Protein 8B5C (pdb70)

Radius of gyration: 15.14 Å; Cα contacts (8 Å, |Δi|>4): 175; chains: 2; bounding box: 48×25×44 Å

Nearest PDB structures (foldseek):
  8b5c-assembly1_A  TM=1.008E+00  e=1.629E-21  Homo sapiens
  7uzn-assembly1_A  TM=9.947E-01  e=5.541E-21  Homo sapiens
  5nnd-assembly2_B  TM=1.003E+00  e=8.463E-20  Homo sapiens
  5vom-assembly2_B  TM=9.938E-01  e=8.948E-20  Homo sapiens
  8p9h-assembly1_A  TM=9.806E-01  e=6.775E-20  Homo sapiens

Foldseek 3Di:
DAADDPFDDQADPVDDADDDLLLCCCQVPLLVVLCPDPLQVCQQGWDGCVVVVPRCLCVFQVPEAGSVSLNSNSVNRVDPDSVVSVVRLVSNLVSQPRPDDPPDPNNVSSVVSVVSSVVSVVPRDD/DDPDDDPD

GO terms:
  GO:0005694 chromosome (C, IDA)
  GO:0003682 chromatin binding (F, IDA)
  GO:0006338 chromatin remodeling (P, IDA)
  GO:0140119 histone H3K27ac reader activity (F, IDA)
  GO:2000002 negative regulation of DNA damage checkpoint (P, IMP)
  GO:0006974 DNA damage response (P, IMP)
  GO:0005515 protein binding (F, IPI)
  GO:0043922 host-mediated suppression of viral transcription (P, IDA)
  GO:0106140 P-TEFb complex bindi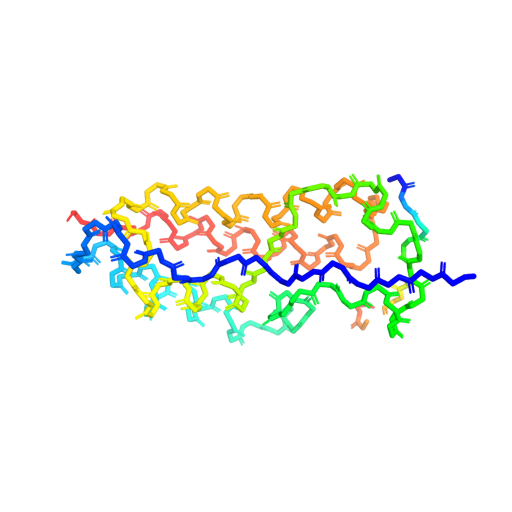ng (F, IDA)
  GO:0099122 RNA polymerase II C-terminal domain binding (F, IDA)
  GO:0000794 condensed nuclear chromosome (C, IDA)
  GO:0008353 RNA polymerase II CTD heptapeptide repeat kinase activity (F, IMP)
  GO:0010971 positive regulation of G2/M transition of mitotic cell cycle (P, IMP)
  GO:0032968 positive regulation of transcription elongation by RNA polymerase II (P, IMP)
  GO:0006357 regulation of transcription by RNA polymerase II (P, IMP)
  GO:0005634 nucleus (C, IDA)
  GO:0000976 transcription cis-regulatory region binding (F, IDA)
  GO:0002039 p53 binding (F, IDA)
  GO:0043123 positive regulation of canonical NF-kappaB signal transduction (P, IDA)
  GO:0045944 positive regulation of transcription by RNA polymerase II (P, IDA)

InterPro domains:
  IPR001487 Bromodomain [PF00439] (70-151)
  IPR001487 Bromodomain [PF00439] (357-444)
  IPR001487 Bromodomain [PR00503] (78-91)
  IPR001487 Bromodomain [PR00503] (94-110)
  IPR001487 Bromodomain [PR00503] (110-128)
  IPR001487 Bromodomain [PR00503] (421-440)
  IPR001487 Bromodomain [PS50014] (75-147)
  IPR001487 Bromodomain [PS50014] (368-440)
  IPR001487 Bromodomain [SM00297] (56-166)
  IPR001487 Bromodomain [SM00297] (350-459)
  IPR018359 Bromodomain, conserved site [PS00633] (80-139)
  IPR027353 NET domain [PF17035] (609-672)
  IPR027353 NET domain [PS51525] (600-682)
  IPR031354 Bromodomain protein 4, C-terminal [PF17105] (1319-1362)
  IPR036427 Bromodomain-like superfamily [G3DSA:1.20.920.10] (46-179)
  IPR036427 Bromodomain-like superfamily [G3DSA:1.20.920.10] (339-464)
  IPR036427 Bromodomain-like superfamily [SSF47370] (42-171)
  IPR036427 Bromodomain-like superfamily [SSF47370] (331-467)
  IPR038336 NET domain superfamily [G3DSA:1.20.1270.220] (602-682)
  IPR043508 Brdt, bromodomain, repeat I [cd05497] (58-164)

Sequence (134 aa):
SHMNPPPPETSNPNKPK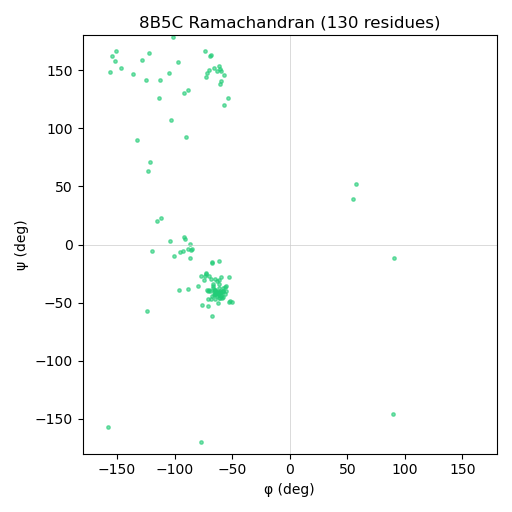RQTNQLQYLLRVVLKTLWKHQFAWPFQQPVDAVKLNLPDYYKIIKTPMDMGTIKKRLENNYYWNAQECIQDFNTMFTTNCYIYNKPGDDIVLMAEALEKLFLQKINELPTSGRGGGGL

Secondary structure (P-SEA, 3-state):
ccccccccccccccccccccaaaaaaaccaaaaaaaccccccccccccccccccccccccccccccaaaaaaaaaacccccaaaaaaaaaaaaaaaaaccccccaaaaaaaaaaaaaaaaaaaccc/cccccccc

Structure (mmCIF, N/CA/C/O backbone):
data_8B5C
#
_entry.id   8B5C
#
_cell.length_a   42.527
_cell.length_b   46.748
_cell.length_c   58.902
_cell.angle_alpha   90.000
_cell.angle_beta   90.000
_cell.angle_gamma   90.000
#
_symmetry.space_group_name_H-M   'P 21 21 21'
#
loop_
_entity.id
_entity.type
_entity.pdbx_description
1 polymer 'Bromodomain-containing protein 4'
2 polymer H4K5/8ApmTri
3 water water
#
loop_
_atom_site.group_PDB
_atom_site.id
_atom_site.type_symbol
_atom_site.label_atom_id
_atom_site.label_alt_id
_atom_site.label_comp_id
_atom_site.label_asym_id
_atom_site.label_entity_id
_atom_site.label_seq_id
_atom_site.pdbx_PDB_ins_code
_atom_site.Cartn_x
_atom_site.Cartn_y
_atom_site.Cartn_z
_atom_site.occupancy
_atom_site.B_iso_or_equiv
_atom_site.auth_seq_id
_atom_site.auth_comp_id
_atom_site.auth_asym_id
_atom_site.auth_atom_id
_atom_site.pdbx_PDB_model_num
ATOM 1 C C . GLY A 1 1 ? -34.00140 14.45879 -12.42374 1.000 30.48426 40 GLY A C 1
ATOM 2 O O . GLY A 1 1 ? -33.08977 14.32247 -11.59953 1.000 32.06320 40 GLY A O 1
ATOM 3 N N . SER A 1 2 ? -33.85100 14.16973 -13.71192 1.000 26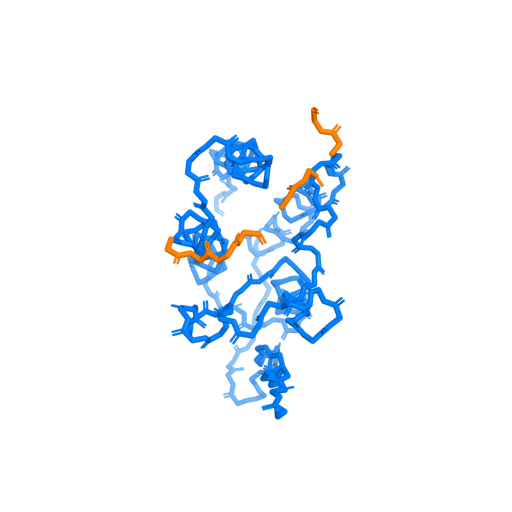.27149 41 SER A N 1
ATOM 4 C CA . SER A 1 2 ? -32.97389 13.10171 -14.16254 1.000 25.83872 41 SER A CA 1
ATOM 5 C C . SER A 1 2 ? -31.62151 13.67555 -14.57790 1.000 23.50781 41 SER A C 1
ATOM 6 O O . SER A 1 2 ? -31.49845 14.85767 -14.90190 1.000 24.46321 41 SER A O 1
ATOM 9 N N . HIS A 1 3 ? -30.60134 12.81953 -14.55154 1.000 20.02068 42 HIS A N 1
ATOM 10 C CA . HIS A 1 3 ? -29.30641 13.12105 -15.15544 1.000 19.42256 42 HIS A CA 1
ATOM 11 C C . HIS A 1 3 ? -28.72521 11.82167 -15.68325 1.000 18.89332 42 HIS A C 1
ATOM 12 O O . HIS A 1 3 ? -29.04025 10.73793 -15.18549 1.000 18.53055 42 HIS A O 1
ATOM 19 N N . MET A 1 4 ? -27.89769 11.93322 -16.71969 1.000 15.67260 43 MET A N 1
ATOM 20 C CA . MET A 1 4 ? -27.39175 10.76870 -17.40889 1.000 17.28873 43 MET A CA 1
ATOM 21 C C . MET A 1 4 ? -25.88125 10.85380 -17.49430 1.000 16.74881 43 MET A C 1
ATOM 22 O O . MET A 1 4 ? -25.29740 11.93477 -17.40861 1.000 19.52782 43 MET A O 1
ATOM 27 N N . ASN A 1 5 ? -25.26535 9.69962 -17.69652 1.000 17.22130 44 ASN A N 1
ATOM 28 C CA . ASN A 1 5 ? -23.84607 9.67940 -18.02013 1.000 17.37628 44 ASN A CA 1
ATOM 29 C C . ASN A 1 5 ? -23.64525 10.17830 -19.44944 1.000 16.18248 44 ASN A C 1
ATOM 30 O O . ASN A 1 5 ? -24.45993 9.87928 -20.32851 1.000 17.39783 44 ASN A O 1
ATOM 35 N N . PRO A 1 6 ? -22.57154 10.90641 -19.72546 1.000 16.42982 45 PRO A N 1
ATOM 36 C CA . PRO A 1 6 ? -22.19670 11.14927 -21.10867 1.000 17.01057 45 PRO A CA 1
ATOM 37 C C . PRO A 1 6 ? -21.73520 9.85214 -21.73960 1.000 17.34302 45 PRO A C 1
ATOM 38 O O . PRO A 1 6 ? -21.39124 8.89887 -21.01573 1.000 16.09493 45 PRO A O 1
ATOM 42 N N . PRO A 1 7 ? -21.67038 9.78421 -23.06912 1.000 17.12431 46 PRO A N 1
ATOM 43 C CA . PRO A 1 7 ? -20.99693 8.66056 -23.69549 1.000 17.19509 46 PRO A CA 1
ATOM 44 C C . PRO A 1 7 ? -19.54898 8.64858 -23.26106 1.000 18.41911 46 PRO A C 1
ATOM 45 O O . PRO A 1 7 ? -18.97975 9.70417 -22.93171 1.000 17.55063 46 PRO A O 1
ATOM 49 N N . PRO A 1 8 ? -18.92062 7.47715 -23.20997 1.000 17.20185 47 PRO A N 1
ATOM 50 C CA . PRO A 1 8 ? -17.51439 7.40014 -22.80955 1.000 17.20137 47 PRO A CA 1
ATOM 51 C C . PRO A 1 8 ? -16.62585 8.00831 -23.87754 1.000 17.51424 47 PRO A C 1
ATOM 52 O O . PRO A 1 8 ? -17.06987 8.22512 -25.01530 1.000 17.68928 47 PRO A O 1
ATOM 56 N N . PRO A 1 9 ? -15.38354 8.34416 -23.55041 1.000 15.94708 48 PRO A N 1
ATOM 57 C CA . PRO A 1 9 ? -14.52385 8.96492 -24.55986 1.000 16.44675 48 PRO A CA 1
ATOM 58 C C . PRO A 1 9 ? -14.34933 8.05128 -25.76165 1.000 15.42388 48 PRO A C 1
ATOM 59 O O . PRO A 1 9 ? -14.40754 6.82527 -25.64443 1.000 17.02254 48 PRO A O 1
ATOM 63 N N . GLU A 1 10 ? -14.16691 8.66803 -26.93142 1.000 14.74930 49 GLU A N 1
ATOM 64 C CA . GLU A 1 10 ? -13.88993 7.89970 -28.13764 1.000 14.42849 49 GLU A CA 1
ATOM 65 C C . GLU A 1 10 ? -12.61171 7.08450 -27.96170 1.000 14.42167 49 GLU A C 1
ATOM 66 O O . GLU A 1 10 ? -11.64526 7.54658 -27.35884 1.000 16.69071 49 GLU A O 1
ATOM 72 N N . THR A 1 11 ? -12.60949 5.84635 -28.46593 1.000 17.04662 50 THR A N 1
ATOM 73 C CA . THR A 1 11 ? -11.42403 5.00553 -28.33171 1.000 17.75410 50 THR A CA 1
ATOM 74 C C . THR A 1 11 ? -10.82840 4.56493 -29.65051 1.000 21.69785 50 THR A C 1
ATOM 75 O O . THR A 1 11 ? -9.75282 3.94939 -29.65584 1.000 22.09848 50 THR A O 1
ATOM 79 N N . SER A 1 12 ? -11.46950 4.86801 -30.75977 1.000 23.91112 51 SER A N 1
ATOM 80 C CA . SER A 1 12 ? -10.89710 4.56363 -32.05726 1.000 26.37155 51 SER A CA 1
ATOM 81 C C . SER A 1 12 ? -11.10764 5.77249 -32.94781 1.000 26.33589 51 SER A C 1
ATOM 82 O O . SER A 1 12 ? -12.07902 6.51239 -32.78317 1.000 26.38310 51 SER A O 1
ATOM 85 N N . ASN A 1 13 ? -10.15118 6.00227 -33.83762 1.000 26.94818 52 ASN A N 1
ATOM 86 C CA . ASN A 1 13 ? -10.20521 7.07336 -34.82726 1.000 26.87570 52 ASN A CA 1
ATOM 87 C C . ASN A 1 13 ? -9.81088 6.37393 -36.11743 1.000 25.21619 52 ASN A C 1
ATOM 88 O O . ASN A 1 13 ? -8.61839 6.27752 -36.44990 1.000 25.40150 52 ASN A O 1
ATOM 90 N N . PRO A 1 14 ? -10.78464 5.83188 -36.84973 1.000 23.76883 53 PRO A N 1
ATOM 91 C CA . PRO A 1 14 ? -10.45043 5.00607 -38.01502 1.000 23.91703 53 PRO A CA 1
ATOM 92 C C . PRO A 1 14 ? -9.81344 5.79432 -39.13877 1.000 22.87792 53 PRO A C 1
ATOM 93 O O . PRO A 1 14 ? -9.23726 5.18869 -40.05036 1.000 25.12427 53 PRO A O 1
ATOM 97 N N . ASN A 1 15 ? -9.89568 7.12151 -39.102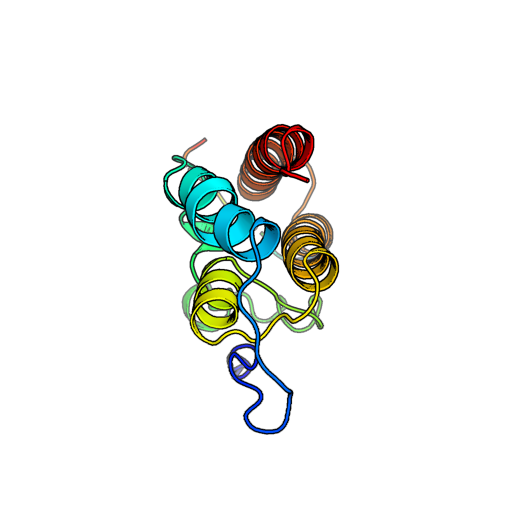81 1.000 18.89634 54 ASN A N 1
ATOM 98 C CA . ASN A 1 15 ? -9.32622 7.94690 -40.14555 1.000 19.56350 54 ASN A CA 1
ATOM 99 C C . ASN A 1 15 ? -7.93158 8.43445 -39.80130 1.000 20.24514 54 ASN A C 1
ATOM 100 O O . ASN A 1 15 ? -7.30137 9.07493 -40.64194 1.000 24.03808 54 ASN A O 1
ATOM 105 N N . LYS A 1 16 ? -7.45933 8.17841 -38.56951 1.000 17.92073 55 LYS A N 1
ATOM 106 C CA . LYS A 1 16 ? -6.12248 8.56162 -38.10710 1.000 17.76621 55 LYS A CA 1
ATOM 107 C C . LYS A 1 16 ? -5.12039 7.45810 -38.42744 1.000 18.65219 55 LYS A C 1
ATOM 108 O O . LYS A 1 16 ? -5.39415 6.28713 -38.15718 1.000 19.03834 55 LYS A O 1
ATOM 114 N N . PRO A 1 17 ? -3.94614 7.77350 -38.98545 1.000 19.09767 56 PRO A N 1
ATOM 115 C CA . PRO A 1 17 ? -2.95280 6.71991 -39.23377 1.000 19.16412 56 PRO A CA 1
ATOM 116 C C . PRO A 1 17 ? -2.52067 6.05597 -37.93135 1.000 17.35277 56 PRO A C 1
ATOM 117 O O . PRO A 1 17 ? -2.56805 6.65857 -36.85563 1.000 16.32941 56 PRO A O 1
ATOM 121 N N . LYS A 1 18 ? -2.09115 4.79803 -38.03753 1.000 16.32942 57 LYS A N 1
ATOM 122 C CA . LYS A 1 18 ? -1.79164 3.96832 -36.87751 1.000 15.89700 57 LYS A CA 1
ATOM 123 C C . LYS A 1 18 ? -0.37360 3.42516 -36.94131 1.000 17.01931 57 LYS A C 1
ATOM 124 O O . LYS A 1 18 ? 0.10794 3.02395 -38.00568 1.000 19.48120 57 LYS A O 1
ATOM 130 N N . ARG A 1 19 ? 0.27662 3.36981 -35.78638 1.000 15.17485 58 ARG A N 1
ATOM 131 C CA . ARG A 1 19 ? 1.61067 2.79191 -35.71984 1.000 16.31147 58 ARG A CA 1
ATOM 132 C C . ARG A 1 19 ? 1.83266 2.22633 -34.33381 1.000 18.90793 58 ARG A C 1
ATOM 133 O O . ARG A 1 19 ? 1.17270 2.61825 -33.36715 1.000 19.34226 58 ARG A O 1
ATOM 141 N N . GLN A 1 20 ? 2.76700 1.28951 -34.25746 1.000 22.44082 59 GLN A N 1
ATOM 142 C CA . GLN A 1 20 ? 3.22545 0.73089 -32.99849 1.000 25.58534 59 GLN A CA 1
ATOM 143 C C . GLN A 1 20 ? 4.67140 1.16141 -32.81799 1.000 26.43084 59 GLN A C 1
ATOM 144 O O . GLN A 1 20 ? 5.48528 0.99679 -33.73413 1.000 28.03203 59 GLN A O 1
ATOM 146 N N . THR A 1 21 ? 4.97526 1.77811 -31.68126 1.000 25.47585 60 THR A N 1
ATOM 147 C CA . THR A 1 21 ? 6.34851 2.17085 -31.38963 1.000 24.24069 60 THR A CA 1
ATOM 148 C C . THR A 1 21 ? 6.79806 1.53439 -30.08363 1.000 24.28994 60 THR A C 1
ATOM 149 O O . THR A 1 21 ? 5.98777 1.02349 -29.30294 1.000 24.10679 60 THR A O 1
ATOM 153 N N . ASN A 1 22 ? 8.11450 1.55213 -29.86181 1.000 21.28526 61 ASN A N 1
ATOM 154 C CA . ASN A 1 22 ? 8.63561 1.02838 -28.60557 1.000 20.84309 61 ASN A CA 1
ATOM 155 C C . ASN A 1 22 ? 8.03491 1.77114 -27.41670 1.000 19.08605 61 ASN A C 1
ATOM 156 O O . ASN A 1 22 ? 7.69561 1.15724 -26.39495 1.000 21.39234 61 ASN A O 1
ATOM 158 N N . GLN A 1 23 ? 7.87834 3.08790 -27.53966 1.000 17.19143 62 GLN A N 1
ATOM 159 C CA . GLN A 1 23 ? 7.36307 3.87687 -26.42533 1.000 17.59363 62 GLN A CA 1
ATOM 160 C C . GLN A 1 23 ? 5.88145 3.62076 -26.19678 1.000 16.98844 62 GLN A C 1
ATOM 161 O O . GLN A 1 23 ? 5.44078 3.55370 -25.04840 1.000 16.99294 62 GLN A O 1
ATOM 167 N N . LEU A 1 24 ? 5.09932 3.47167 -27.26968 1.000 17.22160 63 LEU A N 1
ATOM 168 C CA . LEU A 1 24 ? 3.69237 3.12853 -27.08420 1.000 17.59934 63 LEU A CA 1
ATOM 169 C C . LEU A 1 24 ? 3.55080 1.74725 -2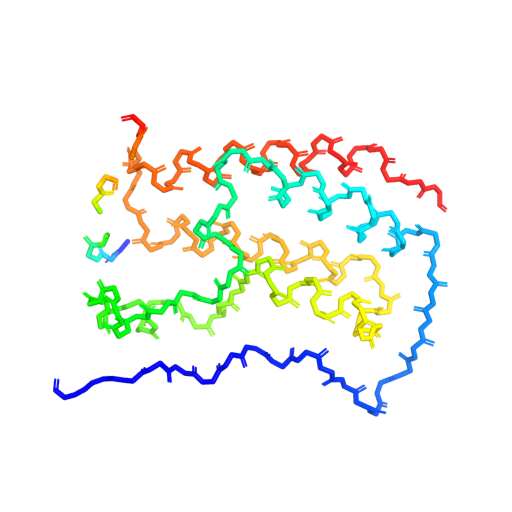6.46299 1.000 17.98983 63 LEU A C 1
ATOM 170 O O . LEU A 1 24 ? 2.66732 1.51446 -25.62435 1.000 20.09138 63 LEU A O 1
ATOM 175 N N . GLN A 1 25 ? 4.39378 0.80376 -26.88625 1.000 17.99257 64 GLN A N 1
ATOM 176 C CA . GLN A 1 25 ? 4.34803 -0.53386 -26.30302 1.000 20.14440 64 GLN A CA 1
ATOM 177 C C . GLN A 1 25 ? 4.68119 -0.48749 -24.81529 1.000 18.99402 64 GLN A C 1
ATOM 178 O O . GLN A 1 25 ? 4.03726 -1.15986 -23.99955 1.000 18.72255 64 GLN A O 1
ATOM 180 N N . TYR A 1 26 ? 5.68056 0.31782 -24.44808 1.000 18.32750 65 TYR A N 1
ATOM 181 C CA . TYR A 1 26 ? 6.02916 0.51284 -23.04613 1.000 17.34496 65 TYR A CA 1
ATOM 182 C C . TYR A 1 26 ? 4.87174 1.13479 -22.26769 1.000 18.39478 65 TYR A C 1
ATOM 183 O O . TYR A 1 26 ? 4.58179 0.73653 -21.13437 1.000 18.78084 65 TYR A O 1
ATOM 192 N N . LEU A 1 27 ? 4.21424 2.12917 -22.85265 1.000 15.93568 66 LEU A N 1
ATOM 193 C CA . LEU A 1 27 ? 3.08142 2.74660 -22.17050 1.000 13.67932 66 LEU A CA 1
ATOM 194 C C . LEU A 1 27 ? 1.97725 1.73196 -21.89781 1.000 16.28854 66 LEU A C 1
ATOM 195 O O . LEU A 1 27 ? 1.35197 1.76158 -20.83164 1.000 18.31594 66 LEU A O 1
ATOM 200 N N . LEU A 1 28 ? 1.71233 0.83437 -22.85105 1.000 15.33895 67 LEU A N 1
ATOM 201 C CA . LEU A 1 28 ? 0.65335 -0.15644 -22.65075 1.000 16.24083 67 LEU A CA 1
ATOM 202 C C . LEU A 1 28 ? 1.08494 -1.27612 -21.71205 1.000 17.30899 67 LEU A C 1
ATOM 203 O O . LEU A 1 28 ? 0.37909 -1.59726 -20.75152 1.000 16.08940 67 LEU A O 1
ATOM 208 N N . ARG A 1 29 ? 2.22944 -1.90113 -22.00112 1.000 17.18293 68 ARG A N 1
ATOM 209 C CA . ARG A 1 29 ? 2.64771 -3.12250 -21.32472 1.000 15.29007 68 ARG A CA 1
ATOM 210 C C . ARG A 1 29 ? 3.40721 -2.86915 -20.03369 1.000 15.68896 68 ARG A C 1
ATOM 211 O O . ARG A 1 29 ? 3.64665 -3.81908 -19.28008 1.000 16.91877 68 ARG A O 1
ATOM 215 N N . VAL A 1 30 ? 3.81972 -1.63616 -19.77117 1.000 15.02196 69 VAL A N 1
ATOM 216 C CA . VAL A 1 30 ? 4.55874 -1.37660 -18.54247 1.000 14.36609 69 VAL A CA 1
ATOM 217 C C . VAL A 1 30 ? 3.85913 -0.29147 -17.73549 1.000 16.03852 69 VAL A C 1
ATOM 218 O O . VAL A 1 30 ? 3.52843 -0.50176 -16.56527 1.000 18.00045 69 VAL A O 1
ATOM 222 N N . VAL A 1 31 ? 3.65483 0.88561 -18.33812 1.000 15.29054 70 VAL A N 1
ATOM 223 C CA . VAL A 1 31 ? 3.09264 2.00260 -17.58796 1.000 16.56969 70 VAL A CA 1
ATOM 224 C C . VAL A 1 31 ? 1.64297 1.70348 -17.21359 1.000 16.30641 70 VAL A C 1
ATOM 225 O O . VAL A 1 31 ? 1.28733 1.62059 -16.03115 1.000 16.86117 70 VAL A O 1
ATOM 229 N N . LEU A 1 32 ? 0.78830 1.51956 -18.21532 1.000 16.04807 71 LEU A N 1
ATOM 230 C CA . LEU A 1 32 ? -0.60658 1.23491 -17.90600 1.000 17.20630 71 LEU A CA 1
ATOM 231 C C . LEU A 1 32 ? -0.73916 -0.05287 -17.09892 1.000 17.92060 71 LEU A C 1
ATOM 232 O O . LEU A 1 32 ? -1.50434 -0.10113 -16.13594 1.000 16.62324 71 LEU A O 1
ATOM 237 N N . LYS A 1 33 ? 0.02578 -1.09794 -17.45153 1.000 18.18779 72 LYS A N 1
ATOM 238 C CA . LYS A 1 33 ? -0.11400 -2.37491 -16.74932 1.000 18.58182 72 LYS A CA 1
ATOM 239 C C . LYS A 1 33 ? 0.27403 -2.25312 -15.27503 1.000 20.06173 72 LYS A C 1
ATOM 240 O O . LYS A 1 33 ? -0.39190 -2.82400 -14.40209 1.000 20.07323 72 LYS A O 1
ATOM 246 N N . THR A 1 34 ? 1.35105 -1.52017 -14.97661 1.000 19.17907 73 THR A N 1
ATOM 247 C CA . THR A 1 34 ? 1.77357 -1.35110 -13.58679 1.000 19.79501 73 THR A CA 1
ATOM 248 C C . THR A 1 34 ? 0.73593 -0.57773 -12.77895 1.000 22.01020 73 THR A C 1
ATOM 249 O O . THR A 1 34 ? 0.42465 -0.94661 -11.64031 1.000 21.37655 73 THR A O 1
ATOM 253 N N . LEU A 1 35 ? 0.17039 0.48775 -13.35334 1.000 19.32403 74 LEU A N 1
ATOM 254 C CA . LEU A 1 35 ? -0.86567 1.22957 -12.63670 1.000 19.72253 74 LEU A CA 1
ATOM 255 C C . LEU A 1 35 ? -2.14172 0.41078 -12.50884 1.000 19.51403 74 LEU A C 1
ATOM 256 O O . LEU A 1 35 ? -2.81211 0.45736 -11.47004 1.000 21.35844 74 LEU A O 1
ATOM 261 N N . TRP A 1 36 ? -2.50495 -0.31835 -13.56989 1.000 17.69726 75 TRP A N 1
ATOM 262 C CA . TRP A 1 36 ? -3.74585 -1.09063 -13.57171 1.000 19.64657 75 TRP A CA 1
ATOM 263 C C . TRP A 1 36 ? -3.77976 -2.08283 -12.42277 1.000 20.19792 75 TRP A C 1
ATOM 264 O O . TRP A 1 36 ? -4.83179 -2.31457 -11.81795 1.000 21.33894 75 TRP A O 1
ATOM 275 N N . LYS A 1 37 ? -2.63744 -2.68073 -12.11646 1.000 21.84291 76 LYS A N 1
ATOM 276 C CA . LYS A 1 37 ? -2.53412 -3.73143 -11.11505 1.000 23.41328 76 LYS A CA 1
ATOM 277 C C . LYS A 1 37 ? -2.35048 -3.20084 -9.69743 1.000 22.37636 76 LYS A C 1
ATOM 278 O O . LYS A 1 37 ? -2.35375 -3.99498 -8.74502 1.000 25.78181 76 LYS A O 1
ATOM 282 N N . HIS A 1 38 ? -2.21287 -1.89074 -9.52881 1.000 21.81840 77 HIS A N 1
ATOM 283 C CA . HIS A 1 38 ? -2.00971 -1.29587 -8.21568 1.000 23.11353 77 HIS A CA 1
ATOM 284 C C . HIS A 1 38 ? -3.27748 -1.39740 -7.37944 1.000 23.90295 77 HIS A C 1
ATOM 285 O O . HIS A 1 38 ? -4.39158 -1.39878 -7.90238 1.000 21.84843 77 HIS A O 1
ATOM 292 N N . GLN A 1 39 ? -3.09805 -1.48415 -6.05990 1.000 23.41976 78 GLN A N 1
ATOM 293 C CA . GLN A 1 39 ? -4.24928 -1.63539 -5.17576 1.000 24.74399 78 GLN A CA 1
ATOM 294 C C . GLN A 1 39 ? -5.22457 -0.46541 -5.29512 1.000 22.82706 78 GLN A C 1
ATOM 295 O O . GLN A 1 39 ? -6.42897 -0.64214 -5.08087 1.000 23.39475 78 GLN A O 1
ATOM 297 N N . PHE A 1 40 ? -4.74493 0.71881 -5.66529 1.000 20.05921 79 PHE A N 1
ATOM 298 C CA . PHE A 1 40 ? -5.59758 1.90302 -5.73892 1.000 19.65072 79 PHE A CA 1
ATOM 299 C C . PHE A 1 40 ? -6.22427 2.12932 -7.12004 1.000 20.17160 79 PHE A C 1
ATOM 300 O O . PHE A 1 40 ? -6.90927 3.14311 -7.31590 1.000 19.87499 79 PHE A O 1
ATOM 308 N N . ALA A 1 41 ? -6.05671 1.20068 -8.06158 1.000 19.86107 80 ALA A N 1
ATOM 309 C CA . ALA A 1 41 ? -6.44865 1.48448 -9.44265 1.000 19.35856 80 ALA A CA 1
ATOM 310 C C . ALA A 1 41 ? -7.94703 1.40385 -9.68555 1.000 19.71131 80 ALA A C 1
ATOM 311 O O . ALA A 1 41 ? -8.43714 2.05955 -10.61105 1.000 20.64494 80 ALA A O 1
ATOM 313 N N . TRP A 1 42 ? -8.69204 0.60966 -8.90517 1.000 20.04128 81 TRP A N 1
ATOM 314 C CA . TRP A 1 42 ? -10.04743 0.25712 -9.33573 1.000 20.49123 81 TRP A CA 1
ATOM 315 C C . TRP A 1 42 ? -10.96715 1.44722 -9.62415 1.000 19.74542 81 TRP A C 1
ATOM 316 O O . TRP A 1 42 ? -11.74661 1.35017 -10.58932 1.000 20.65317 81 TRP A O 1
ATOM 327 N N . PRO A 1 43 ? -10.93233 2.57579 -8.89903 1.000 19.90940 82 PRO A N 1
ATOM 328 C CA . PRO A 1 43 ? -11.82692 3.68979 -9.27762 1.000 20.26127 82 PRO A CA 1
ATOM 329 C C . PRO A 1 43 ? -11.48062 4.32617 -10.61161 1.000 19.39173 82 PRO A C 1
ATOM 330 O O . PRO A 1 43 ? -12.32052 5.04801 -11.17824 1.000 20.45204 82 PRO A O 1
ATOM 334 N N . PHE A 1 44 ? -10.28294 4.07445 -11.13078 1.000 17.00610 83 PHE A N 1
ATOM 335 C CA . PHE A 1 44 ? -9.79305 4.72152 -12.34043 1.000 15.58524 83 PHE A CA 1
ATOM 336 C C . PHE A 1 44 ? -9.82805 3.81392 -13.55888 1.000 15.73957 83 PHE A C 1
ATOM 337 O O . PHE A 1 44 ? -9.38032 4.22909 -14.63793 1.000 16.06123 83 PHE A O 1
ATOM 345 N N . GLN A 1 45 ? -10.34357 2.59258 -13.42245 1.000 15.56469 84 GLN A N 1
ATOM 346 C CA . GLN A 1 45 ? -10.30701 1.60310 -14.49516 1.000 17.66026 84 GLN A CA 1
ATOM 347 C C . GLN A 1 45 ? -11.45106 1.72647 -15.50454 1.000 18.32077 84 GLN A C 1
ATOM 348 O O . GLN A 1 45 ? -11.47288 0.96071 -16.48361 1.000 17.60020 84 GLN A O 1
ATOM 354 N N . GLN A 1 46 ? -12.39917 2.63832 -15.28892 1.000 17.27361 85 GLN A N 1
ATOM 355 C CA . GLN A 1 46 ? -13.54398 2.86068 -16.16308 1.000 17.54814 85 GLN A CA 1
ATOM 356 C C . GLN A 1 46 ? -13.99454 4.30550 -15.97481 1.000 17.00180 85 GLN A C 1
ATOM 357 O O . GLN A 1 46 ? -13.63004 4.94359 -14.97583 1.000 15.58160 85 GLN A O 1
ATOM 363 N N . PRO A 1 47 ? -14.77723 4.84988 -16.90707 1.000 18.00419 86 PRO A N 1
ATOM 364 C CA . PRO A 1 47 ? -15.30533 6.20759 -16.71113 1.000 17.94198 86 PRO A CA 1
ATOM 365 C C . PRO A 1 47 ? -16.10817 6.32537 -15.42137 1.000 16.92340 86 PRO A C 1
ATOM 366 O O . PRO A 1 47 ? -16.77022 5.38192 -14.98372 1.000 17.10046 86 PRO A O 1
ATOM 370 N N . VAL A 1 48 ? -16.02840 7.50006 -14.79894 1.000 16.83480 87 VAL A N 1
ATOM 371 C CA . VAL A 1 48 ? -16.84522 7.77595 -13.61724 1.000 15.99570 87 VAL A CA 1
ATOM 372 C C . VAL A 1 48 ? -18.30931 7.58689 -13.98552 1.000 15.98239 87 VAL A C 1
ATOM 373 O O . VAL A 1 48 ? -18.81931 8.23188 -14.91338 1.000 16.64148 87 VAL A O 1
ATOM 377 N N . ASP A 1 49 ? -18.97826 6.66487 -13.29061 1.000 17.56545 88 ASP A N 1
ATOM 378 C CA . ASP A 1 49 ? -20.40757 6.39580 -13.51076 1.000 18.53972 88 ASP A CA 1
ATOM 379 C C . ASP A 1 49 ? -21.18015 7.31147 -12.57513 1.000 17.94017 88 ASP A C 1
ATOM 380 O O . ASP A 1 49 ? -21.45771 6.97322 -11.42197 1.000 18.46419 88 ASP A O 1
ATOM 385 N N . ALA A 1 50 ? -21.54984 8.48329 -13.08988 1.000 16.70720 89 ALA A N 1
ATOM 386 C CA . ALA A 1 50 ? -22.18345 9.48089 -12.23448 1.000 17.64929 89 ALA A CA 1
ATOM 387 C C . ALA A 1 50 ? -23.58591 9.05773 -11.81910 1.000 18.51086 89 ALA A C 1
ATOM 388 O O . ALA A 1 50 ? -24.05240 9.43411 -10.73887 1.000 18.41663 89 ALA A O 1
ATOM 390 N N . VAL A 1 51 ? -24.25416 8.24955 -12.63322 1.000 15.45214 90 VAL A N 1
ATOM 391 C CA . VAL A 1 51 ? -25.59691 7.79816 -12.27548 1.000 17.24851 90 VAL A CA 1
ATOM 392 C C . VAL A 1 51 ? -25.53066 6.81233 -11.11529 1.000 18.22626 90 VAL A C 1
ATOM 393 O O . VAL A 1 51 ? -26.21198 6.98111 -10.09324 1.000 19.15254 90 VAL A O 1
ATOM 397 N N . LYS A 1 52 ? -24.71042 5.76482 -11.25058 1.000 17.09808 91 LYS A N 1
ATOM 398 C CA . LYS A 1 52 ? -24.68782 4.74047 -10.20733 1.000 19.54383 91 LYS A CA 1
ATOM 399 C C . LYS A 1 52 ? -23.99126 5.21477 -8.93551 1.000 22.01630 91 LYS A C 1
ATOM 400 O O . LYS A 1 52 ? -24.31515 4.71704 -7.84790 1.000 24.10499 91 LYS A O 1
ATOM 406 N N . LEU A 1 53 ? -23.09145 6.19350 -9.03202 1.000 19.13769 92 LEU A N 1
ATOM 407 C CA . LEU A 1 53 ? -22.45918 6.80181 -7.87376 1.000 18.44819 92 LEU A CA 1
ATOM 408 C C . LEU A 1 53 ? -23.24095 7.98495 -7.31416 1.000 20.10024 92 LEU A C 1
ATOM 409 O O . LEU A 1 53 ? -22.83597 8.54080 -6.28762 1.000 21.42491 92 LEU A O 1
ATOM 414 N N . ASN A 1 54 ? -24.34350 8.38628 -7.96322 1.000 19.58998 93 ASN A N 1
ATOM 415 C CA . ASN A 1 54 ? -25.18223 9.50064 -7.50826 1.000 20.60100 93 ASN A CA 1
ATOM 416 C C . ASN A 1 54 ? -24.37764 10.79874 -7.38783 1.000 19.71278 93 ASN A C 1
ATOM 417 O O . ASN A 1 54 ? -24.39731 11.48508 -6.35961 1.000 19.19702 93 ASN A O 1
ATOM 422 N N . LEU A 1 55 ? -23.67136 11.14492 -8.47205 1.000 18.13723 94 LEU A N 1
ATOM 423 C CA . LEU A 1 55 ? -22.87577 12.36976 -8.56778 1.000 17.74936 94 LEU A CA 1
ATOM 424 C C . LEU A 1 55 ? -23.38855 13.19115 -9.74388 1.000 21.07887 94 LEU A C 1
ATOM 425 O O . LEU A 1 55 ? -22.70747 13.31829 -10.77033 1.000 20.40869 94 LEU A O 1
ATOM 430 N N . PRO A 1 56 ? -24.58368 13.77265 -9.62466 1.000 20.01660 95 PRO A N 1
ATOM 431 C CA . PRO A 1 56 ? -25.10307 14.61288 -10.72170 1.000 18.07098 95 PRO A CA 1
ATOM 432 C C . PRO A 1 56 ? -24.23950 15.82831 -11.01473 1.000 20.00789 95 PRO A C 1
ATOM 433 O O . PRO A 1 56 ? -24.41384 16.45950 -12.06467 1.000 18.25747 95 PRO A O 1
ATOM 437 N N . ASP A 1 57 ? -23.31872 16.18689 -10.12726 1.000 19.94008 96 ASP A N 1
ATOM 438 C CA . ASP A 1 57 ? -22.45130 17.31607 -10.40880 1.000 18.93714 96 ASP A CA 1
ATOM 439 C C . ASP A 1 57 ? -21.14094 16.93212 -11.07840 1.000 17.10704 96 ASP A C 1
ATOM 440 O O . ASP A 1 57 ? -20.39198 17.83187 -11.45165 1.000 17.07206 96 ASP A O 1
ATOM 445 N N . TYR A 1 58 ? -20.83384 15.64388 -11.24454 1.000 15.50396 97 TYR A N 1
ATOM 446 C CA . TYR A 1 58 ? -19.49813 15.29625 -11.73778 1.000 15.06344 97 TYR A CA 1
ATOM 447 C C . TYR A 1 58 ? -19.25406 15.85083 -13.14195 1.000 16.00646 97 TYR A C 1
ATOM 448 O O . TYR A 1 58 ? -18.20867 16.46167 -13.41412 1.000 17.41678 97 TYR A O 1
ATOM 457 N N . TYR A 1 59 ? -20.17664 15.60694 -14.06644 1.000 16.09746 98 TYR A N 1
ATOM 458 C CA . TYR A 1 59 ? -19.96340 16.07759 -15.42799 1.000 16.18926 98 TYR A CA 1
ATOM 459 C C . TYR A 1 59 ? -20.44647 17.50242 -15.63674 1.000 17.20563 98 TYR A C 1
ATOM 460 O O . TYR A 1 59 ? -20.31418 18.03419 -16.74921 1.000 18.79891 98 TYR A O 1
ATOM 469 N N . LYS A 1 60 ? -20.98789 18.13809 -14.59038 1.000 16.59421 99 LYS A N 1
ATOM 470 C CA . LYS A 1 60 ? -21.09352 19.59106 -14.59084 1.000 17.89266 99 LYS A CA 1
ATOM 471 C C . LYS A 1 60 ? -19.73479 20.23546 -14.34651 1.000 17.70132 99 LYS A C 1
ATOM 472 O O . LYS A 1 60 ? -19.47554 21.33938 -14.83019 1.000 19.42808 99 LYS A O 1
ATOM 476 N N . ILE A 1 61 ? -18.86832 19.56825 -13.59040 1.000 16.34759 100 ILE A N 1
ATOM 477 C CA . ILE A 1 61 ? -17.56163 20.10147 -13.23588 1.000 17.31968 100 ILE A CA 1
ATOM 478 C C . ILE A 1 61 ? -16.47237 19.59755 -14.17822 1.000 18.07379 100 ILE A C 1
ATOM 479 O O . ILE A 1 61 ? -15.57672 20.35114 -14.56819 1.000 17.94272 100 ILE A O 1
ATOM 484 N N . ILE A 1 62 ? -16.54839 18.33337 -14.56875 1.000 14.15540 101 ILE A N 1
ATOM 485 C CA . ILE A 1 62 ? -15.50647 17.69149 -15.35821 1.000 14.90438 101 ILE A CA 1
ATOM 486 C C . ILE A 1 62 ? -15.99337 17.59838 -16.80065 1.000 16.55462 101 ILE A C 1
ATOM 487 O O . ILE A 1 62 ? -16.88580 16.80784 -17.11617 1.000 16.15245 101 ILE A O 1
ATOM 492 N N . LYS A 1 63 ? -15.42386 18.42174 -17.68501 1.000 15.47267 102 LYS A N 1
ATOM 493 C CA . LYS A 1 63 ? -15.80400 18.42891 -19.09303 1.000 16.10460 102 LYS A CA 1
ATOM 494 C C . LYS A 1 63 ? -14.82344 17.66334 -19.96594 1.000 15.18017 102 LYS A C 1
ATOM 495 O O . LYS A 1 63 ? -15.11058 17.41990 -21.14017 1.000 16.14984 102 LYS A O 1
ATOM 501 N N . THR A 1 64 ? -13.67049 17.27129 -19.43050 1.000 16.12759 103 THR A N 1
ATOM 502 C CA . THR A 1 64 ? -12.70934 16.47000 -20.18119 1.000 17.29517 103 THR A CA 1
ATOM 503 C C . THR A 1 64 ? -12.41768 15.18338 -19.41236 1.000 15.23493 103 THR A C 1
ATOM 504 O O . THR A 1 64 ? -11.27922 14.95553 -18.99850 1.000 13.55204 103 THR A O 1
ATOM 508 N N . PRO A 1 65 ? -13.42098 14.31678 -19.21262 1.000 13.61730 104 PRO A N 1
ATOM 509 C CA . PRO A 1 65 ? -13.19259 13.08809 -18.43913 1.000 14.08877 104 PRO A CA 1
ATOM 510 C C . PRO A 1 65 ? -12.17513 12.17427 -19.10651 1.000 14.82652 104 PRO A C 1
ATOM 511 O O . PRO A 1 65 ? -12.03933 12.13641 -20.32921 1.000 16.13493 104 PRO A O 1
ATOM 515 N N . MET A 1 66 ? -11.45311 11.43131 -18.27324 1.000 12.97530 105 MET A N 1
ATOM 516 C CA . MET A 1 66 ? -10.49745 10.45858 -18.77841 1.000 14.05251 105 MET A CA 1
ATOM 517 C C . MET A 1 66 ? -10.28541 9.40866 -17.70500 1.000 15.17292 105 MET A C 1
ATOM 518 O O . MET A 1 66 ? -10.37146 9.69718 -16.50684 1.000 16.39586 105 MET A O 1
ATOM 523 N N . ASP A 1 67 ? -10.01118 8.18995 -18.14606 1.000 12.99068 106 ASP A N 1
ATOM 524 C CA . ASP A 1 67 ? -9.85514 7.08677 -17.21605 1.000 14.02137 106 ASP A CA 1
ATOM 525 C C . ASP A 1 67 ? -8.89370 6.07300 -17.81934 1.000 15.02507 106 ASP A C 1
ATOM 526 O O . ASP A 1 67 ? -8.59525 6.09716 -19.01995 1.000 15.73236 106 ASP A O 1
ATOM 531 N N . MET A 1 68 ? -8.42879 5.15010 -16.97918 1.000 12.94942 107 MET A N 1
ATOM 532 C CA . MET A 1 68 ? -7.44039 4.18182 -17.45926 1.000 14.70142 107 MET A CA 1
ATOM 533 C C . MET A 1 68 ? -8.05993 3.13534 -18.37808 1.000 14.82823 107 MET A C 1
ATOM 534 O O . MET A 1 68 ? -7.36704 2.60461 -19.24788 1.000 16.21241 107 MET A O 1
ATOM 539 N N . GLY A 1 69 ? -9.35245 2.83049 -18.22593 1.000 14.50251 108 GLY A N 1
ATOM 540 C CA . GLY A 1 69 ? -9.98328 1.90907 -19.16319 1.000 15.14036 108 GLY A CA 1
ATOM 541 C C . GLY A 1 69 ? -10.00693 2.47438 -20.56837 1.000 15.46336 108 GLY A C 1
ATOM 542 O O . GLY A 1 69 ? -9.73571 1.76686 -21.54324 1.000 16.42780 108 GLY A O 1
ATOM 543 N N . THR A 1 70 ? -10.29058 3.77276 -20.67959 1.000 13.13642 109 THR A N 1
ATOM 544 C CA . THR A 1 70 ? -10.23430 4.46653 -21.96059 1.000 11.79971 109 THR A CA 1
ATOM 545 C C . THR A 1 70 ? -8.81578 4.47485 -22.52771 1.000 14.22060 109 THR A C 1
ATOM 546 O O . THR A 1 70 ? -8.62087 4.23989 -23.72346 1.000 14.63891 109 THR A O 1
ATOM 550 N N . ILE A 1 71 ? -7.81652 4.76446 -21.68783 1.000 13.92516 110 ILE A N 1
ATOM 551 C CA . ILE A 1 71 ? -6.43437 4.80783 -22.14903 1.000 12.85011 110 ILE A CA 1
ATOM 552 C C . ILE A 1 71 ? -6.01398 3.44119 -22.66845 1.000 13.96519 110 ILE A C 1
ATOM 553 O O . ILE A 1 71 ? -5.37891 3.33123 -23.72575 1.000 15.30833 110 ILE A O 1
ATOM 558 N N . LYS A 1 72 ? -6.37553 2.37977 -21.93750 1.000 13.62811 111 LYS A N 1
ATOM 559 C CA . LYS A 1 72 ? -6.06963 1.01810 -22.37583 1.000 15.57291 111 LYS A CA 1
ATOM 560 C C . LYS A 1 72 ? -6.68973 0.71978 -23.74087 1.000 15.49749 111 LYS A C 1
ATOM 561 O O . LYS A 1 72 ? -6.02767 0.17894 -24.63147 1.000 15.26677 111 LYS A O 1
ATOM 567 N N . LYS A 1 73 ? -7.96221 1.07463 -23.91911 1.000 15.67005 112 LYS A N 1
ATOM 568 C CA . LYS A 1 73 ? -8.63151 0.82267 -25.19496 1.000 15.76676 112 LYS A CA 1
ATOM 569 C C . LYS A 1 73 ? -7.98374 1.63404 -26.30406 1.000 14.63773 112 LYS A C 1
ATOM 570 O O . LYS A 1 73 ? -7.77861 1.13362 -27.41270 1.000 16.13404 112 LYS A O 1
ATOM 576 N N . ARG A 1 74 ? -7.62395 2.88512 -26.00765 1.000 14.68937 113 ARG A N 1
ATOM 577 C CA . ARG A 1 74 ? -6.95290 3.72590 -26.99120 1.000 13.81419 113 ARG A CA 1
ATOM 578 C C . ARG A 1 74 ? -5.61438 3.12666 -27.41589 1.000 16.07392 113 ARG A C 1
ATOM 579 O O . ARG A 1 74 ? -5.29837 3.06959 -28.61033 1.000 16.48435 113 ARG A O 1
ATOM 587 N N . LEU A 1 75 ? -4.80691 2.67781 -26.44672 1.000 14.17343 114 LEU A N 1
ATOM 588 C CA . LEU A 1 75 ? -3.55398 2.01709 -26.79843 1.000 14.62317 114 LEU A CA 1
ATOM 589 C C . LEU A 1 75 ? -3.81156 0.77705 -27.64816 1.000 16.68902 114 LEU A C 1
ATOM 590 O O . LEU A 1 75 ? -3.13117 0.55789 -28.65934 1.000 19.48937 114 LEU A O 1
ATOM 595 N N . GLU A 1 76 ? -4.81541 -0.02989 -27.27358 1.000 15.24210 115 GLU A N 1
ATOM 596 C CA . GLU A 1 76 ? -5.09463 -1.25277 -28.02097 1.000 18.45870 115 GLU A CA 1
ATOM 597 C C . GLU A 1 76 ? -5.55804 -0.95189 -29.43578 1.000 20.15986 115 GLU A C 1
ATOM 598 O O . GLU A 1 76 ? -5.29237 -1.73903 -30.35480 1.000 22.31501 115 GLU A O 1
ATOM 604 N N . ASN A 1 77 ? -6.20948 0.18469 -29.64045 1.000 17.66718 116 ASN A N 1
ATOM 605 C CA . ASN A 1 77 ? -6.69843 0.57651 -30.95380 1.000 19.89659 116 ASN A CA 1
ATOM 606 C C . ASN A 1 77 ? -5.68943 1.39633 -31.73988 1.000 21.81974 116 ASN A C 1
ATOM 607 O O . ASN A 1 77 ? -6.02579 1.87721 -32.82681 1.000 20.87121 116 ASN A O 1
ATOM 612 N N . ASN A 1 78 ? -4.47756 1.57580 -31.21281 1.000 20.90881 117 ASN A N 1
ATOM 613 C CA . ASN A 1 78 ? -3.47048 2.44431 -31.83489 1.000 22.05125 117 ASN A CA 1
ATOM 614 C C . ASN A 1 78 ? -4.02745 3.84896 -32.05388 1.000 20.05278 117 ASN A C 1
ATOM 615 O O . ASN A 1 78 ? -3.76480 4.50946 -33.06614 1.000 20.22609 117 ASN A O 1
ATOM 620 N N . TYR A 1 79 ? -4.80162 4.31028 -31.07035 1.000 15.58928 118 TYR A N 1
ATOM 621 C CA . TYR A 1 79 ? -5.39150 5.64180 -31.12259 1.000 15.78341 118 TYR A CA 1
ATOM 622 C C . TYR A 1 79 ? -4.32524 6.71890 -31.05041 1.000 14.92156 118 TYR A C 1
ATOM 623 O O . TYR A 1 79 ? -4.46894 7.77750 -31.66664 1.000 18.33513 118 TYR A O 1
ATOM 632 N N . TYR A 1 80 ? -3.26889 6.47227 -30.28641 1.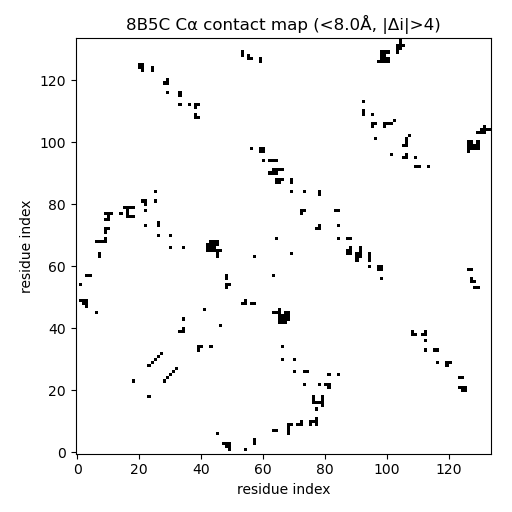000 14.74325 119 TYR A N 1
ATOM 633 C CA . TYR A 1 80 ? -2.17172 7.41134 -30.13193 1.000 14.53441 119 TYR A CA 1
ATOM 634 C C . TYR A 1 80 ? -1.07771 7.14605 -31.15866 1.000 17.22871 119 TYR A C 1
ATOM 635 O O . TYR A 1 80 ? -0.60316 6.01597 -31.28396 1.000 17.42102 119 TYR A O 1
ATOM 644 N N . TRP A 1 81 ? -0.65726 8.20278 -31.85195 1.000 16.06938 120 TRP A N 1
ATOM 645 C CA . TRP A 1 81 ? 0.52155 8.19013 -32.72050 1.000 14.80783 120 TRP A CA 1
ATOM 646 C C . TRP A 1 81 ? 1.78250 8.54543 -31.94050 1.000 15.74000 120 TRP A C 1
ATOM 647 O O . TRP A 1 81 ? 2.84884 7.96067 -32.17198 1.000 15.56703 120 TRP A O 1
ATOM 658 N N . ASN A 1 82 ? 1.67102 9.49432 -31.01117 1.000 16.47803 121 ASN A N 1
ATOM 659 C CA . ASN A 1 82 ? 2.79597 9.96309 -30.21250 1.000 14.93497 121 ASN A CA 1
ATOM 660 C C . ASN A 1 82 ? 2.60621 9.57134 -28.75882 1.000 14.84326 121 ASN A C 1
ATOM 661 O O . ASN A 1 82 ? 1.50583 9.69729 -28.21646 1.000 15.59260 121 ASN A O 1
ATOM 666 N N . ALA A 1 83 ? 3.71007 9.18183 -28.11257 1.000 14.26888 122 ALA A N 1
ATOM 667 C CA . ALA A 1 83 ? 3.67533 8.84230 -26.69335 1.000 15.35087 122 ALA A CA 1
ATOM 668 C C . ALA A 1 83 ? 3.10291 9.98122 -25.86428 1.000 15.09541 122 ALA A C 1
ATOM 669 O O . ALA A 1 83 ? 2.37562 9.74143 -24.89537 1.000 14.97569 122 ALA A O 1
ATOM 671 N N . GLN A 1 84 ? 3.39652 11.22876 -26.24745 1.000 13.91347 123 GLN A N 1
ATOM 672 C CA . GLN A 1 84 ? 2.93689 12.38085 -25.47177 1.000 17.59041 123 GLN A CA 1
ATOM 673 C C . GLN A 1 84 ? 1.40829 12.49798 -25.43168 1.000 17.55986 123 GLN A C 1
ATOM 674 O O . GLN A 1 84 ? 0.86096 13.00766 -24.44861 1.000 16.79148 123 GLN A O 1
ATOM 676 N N . GLU A 1 85 ? 0.70540 12.06846 -26.49370 1.000 15.46524 124 GLU A N 1
ATOM 677 C CA . GLU A 1 85 ? -0.75706 12.06498 -26.45777 1.000 14.88907 124 GLU A CA 1
ATOM 678 C C . GLU A 1 85 ? -1.28007 11.16272 -25.34559 1.000 15.61071 124 GLU A C 1
ATOM 679 O O . GLU A 1 85 ? -2.27105 11.48892 -24.67031 1.000 16.94533 124 GLU A O 1
ATOM 685 N N . CYS A 1 86 ? -0.65216 10.00335 -25.17214 1.000 13.24819 125 CYS A N 1
ATOM 686 C CA . CYS A 1 86 ? -1.05998 9.07325 -24.12814 1.000 12.76798 125 CYS A CA 1
ATOM 687 C C . CYS A 1 86 ? -0.74906 9.63367 -22.74677 1.000 13.39522 125 CYS A C 1
ATOM 688 O O . CYS A 1 86 ? -1.59274 9.60406 -21.83768 1.000 14.10072 125 CYS A O 1
ATOM 691 N N . ILE A 1 87 ? 0.46435 10.14518 -22.57539 1.000 14.23013 126 ILE A N 1
ATOM 692 C CA . ILE A 1 87 ? 0.84971 10.78637 -21.32449 1.000 14.84222 126 ILE A CA 1
ATOM 693 C C . ILE A 1 87 ? -0.11751 11.91336 -20.96847 1.000 14.74878 126 ILE A C 1
ATOM 694 O O . ILE A 1 87 ? -0.52496 12.05643 -19.80830 1.000 15.99737 126 ILE A O 1
ATOM 699 N N . GLN A 1 88 ? -0.55360 12.69069 -21.96362 1.000 14.87982 127 GLN A N 1
ATOM 700 C CA . GLN A 1 88 ? -1.51186 13.75972 -21.67638 1.000 14.75793 127 GLN A CA 1
ATOM 701 C C . GLN A 1 88 ? -2.82706 13.21186 -21.11329 1.000 15.11850 127 GLN A C 1
ATOM 702 O O . GLN A 1 88 ? -3.43728 13.82799 -20.22402 1.000 15.80270 127 GLN A O 1
ATOM 705 N N . ASP A 1 89 ? -3.28079 12.06024 -21.60937 1.000 12.90176 128 ASP A N 1
ATOM 706 C CA . ASP A 1 89 ? -4.52227 11.48113 -21.08342 1.000 11.89085 128 ASP A CA 1
ATOM 707 C C . ASP A 1 89 ? -4.37054 11.05051 -19.62519 1.000 13.13395 128 ASP A C 1
ATOM 708 O O . ASP A 1 89 ? -5.28523 11.25558 -18.82174 1.000 12.14639 128 ASP A O 1
ATOM 713 N N . PHE A 1 90 ? -3.23463 10.45046 -19.25767 1.000 13.24019 129 PHE A N 1
ATOM 714 C CA . PHE A 1 90 ? -2.98217 10.16374 -17.84644 1.000 13.81723 129 PHE A CA 1
ATOM 715 C C . PHE A 1 90 ? -3.02229 11.44091 -17.02214 1.000 15.23687 129 PHE A C 1
ATOM 716 O O . PHE A 1 90 ? -3.60113 11.47508 -15.92999 1.000 16.10106 129 PHE A O 1
ATOM 724 N N . ASN A 1 91 ? -2.36622 12.49800 -17.51484 1.000 14.93085 130 ASN A N 1
ATOM 725 C CA . ASN A 1 91 ? -2.31647 13.73816 -16.75898 1.000 15.46051 130 ASN A CA 1
ATOM 726 C C . ASN A 1 91 ? -3.71350 14.30977 -16.56757 1.000 14.43056 130 ASN A C 1
ATOM 727 O O . ASN A 1 91 ? -4.05547 14.77587 -15.47175 1.000 16.25322 130 ASN A O 1
ATOM 732 N N . THR A 1 92 ? -4.54488 14.25298 -17.61852 1.000 13.33216 131 THR A N 1
ATOM 733 C CA . THR A 1 92 ? -5.92759 14.72030 -17.52996 1.000 13.93213 131 THR A CA 1
ATOM 734 C C . THR A 1 92 ? -6.71565 13.93487 -16.48659 1.000 16.06143 131 THR A C 1
ATOM 735 O O . THR A 1 92 ? -7.44354 14.51305 -15.66442 1.000 14.59097 131 THR A O 1
ATOM 739 N N . MET A 1 93 ? -6.58669 12.60893 -16.51547 1.000 13.73697 132 MET A N 1
ATOM 740 C CA . MET A 1 93 ? -7.21212 11.76659 -15.50342 1.000 14.37050 132 MET A CA 1
ATOM 741 C C . MET A 1 93 ? -6.86917 12.22885 -14.09145 1.000 13.60181 132 MET A C 1
ATOM 742 O O . MET A 1 93 ? -7.75631 12.37297 -13.24602 1.000 14.66422 132 MET A O 1
ATOM 747 N N . PHE A 1 94 ? -5.57416 12.46266 -13.81410 1.000 13.16050 133 PHE A N 1
ATOM 748 C CA . PHE A 1 94 ? -5.20492 12.85358 -12.46032 1.000 12.43992 133 PHE A CA 1
ATOM 749 C C . PHE A 1 94 ? -5.75070 14.23136 -12.12498 1.000 13.22178 133 PHE A C 1
ATOM 750 O O . PHE A 1 94 ? -6.32526 14.42116 -11.04616 1.000 14.23611 133 PHE A O 1
ATOM 758 N N . THR A 1 95 ? -5.62801 15.19285 -13.04876 1.000 14.34598 134 THR A N 1
ATOM 759 C CA A THR A 1 95 ? -6.06565 16.54962 -12.72708 0.500 15.64999 134 THR A CA 1
ATOM 760 C CA B THR A 1 95 ? -6.06894 16.55728 -12.76506 0.500 15.68134 134 THR A CA 1
ATOM 761 C C . THR A 1 95 ? -7.57611 16.61032 -12.52405 1.000 15.04224 134 THR A C 1
ATOM 762 O O . THR A 1 95 ? -8.05446 17.36109 -11.66223 1.000 15.39941 134 THR A O 1
ATOM 769 N N . ASN A 1 96 ? -8.34434 15.81884 -13.28020 1.000 14.53554 135 ASN A N 1
ATOM 770 C CA . ASN A 1 96 ? -9.79095 15.78513 -13.05835 1.000 15.25348 135 ASN A CA 1
ATOM 771 C C . ASN A 1 96 ? -10.11073 15.41998 -11.61675 1.000 15.38379 135 ASN A C 1
ATOM 772 O O . ASN A 1 96 ? -11.01363 16.00092 -10.99902 1.000 14.49608 135 ASN A O 1
ATOM 777 N N . CYS A 1 97 ? -9.38966 14.43486 -11.07906 1.000 15.22078 136 CYS A N 1
ATOM 778 C CA . CYS A 1 97 ? -9.63294 13.97109 -9.72203 1.000 13.50725 136 CYS A CA 1
ATOM 779 C C . CYS A 1 97 ? -9.37546 15.08112 -8.71099 1.000 15.10276 136 CYS A C 1
ATOM 780 O O . CYS A 1 97 ? -10.15684 15.27045 -7.77120 1.000 13.36675 136 CYS A O 1
ATOM 783 N N . TYR A 1 98 ? -8.31055 15.85915 -8.92310 1.000 16.37190 137 TYR A N 1
ATOM 784 C CA . TYR A 1 98 ? -7.99793 16.96366 -8.02543 1.000 15.67712 137 TYR A CA 1
ATOM 785 C C . TYR A 1 98 ? -8.96500 18.13194 -8.20441 1.000 16.90332 137 TYR A C 1
ATOM 786 O O . TYR A 1 98 ? -9.16333 18.91712 -7.27184 1.000 17.02870 137 TYR A O 1
ATOM 795 N N . ILE A 1 99 ? -9.57393 18.27849 -9.38472 1.000 15.18473 138 ILE A N 1
ATOM 796 C CA . ILE A 1 99 ? -10.57712 19.32905 -9.56261 1.000 13.95518 138 ILE A CA 1
ATOM 797 C C . ILE A 1 99 ? -11.85024 18.98435 -8.79568 1.000 15.80587 138 ILE A C 1
ATOM 798 O O . ILE A 1 99 ? -12.41180 19.82035 -8.07818 1.000 18.24087 138 ILE A O 1
ATOM 803 N N . TYR A 1 100 ? -12.32080 17.75080 -8.93568 1.000 12.97561 139 TYR A N 1
ATOM 804 C CA . TYR A 1 100 ? -13.65294 17.41522 -8.42081 1.000 13.48918 139 TYR A CA 1
ATOM 805 C C . TYR A 1 100 ? -13.64651 17.16765 -6.91416 1.000 17.85277 139 TYR A C 1
ATOM 806 O O . TYR A 1 100 ? -14.60422 17.52515 -6.21243 1.000 17.82100 139 TYR A O 1
ATOM 815 N N . ASN A 1 101 ? -12.57714 16.57975 -6.38717 1.000 16.15755 140 ASN A N 1
ATOM 816 C CA . ASN A 1 101 ? -12.60218 16.05009 -5.03167 1.000 18.05462 140 ASN A CA 1
ATOM 817 C C . ASN A 1 101 ? -11.84345 16.94970 -4.07331 1.000 22.19588 140 ASN A C 1
ATOM 818 O O . ASN A 1 101 ? -10.85345 17.57902 -4.44304 1.000 20.34727 140 ASN A O 1
ATOM 823 N N . LYS A 1 102 ? -12.30820 16.99463 -2.82750 1.000 26.00542 141 LYS A N 1
ATOM 824 C CA . LYS A 1 102 ? -11.68526 17.88036 -1.85787 1.000 28.02617 141 LYS A CA 1
ATOM 825 C C . LYS A 1 102 ? -10.30947 17.35337 -1.46177 1.000 28.07208 141 LYS A C 1
ATOM 826 O O . LYS A 1 102 ? -10.08230 16.14018 -1.43219 1.000 25.64960 141 LYS A O 1
ATOM 829 N N . PRO A 1 103 ? -9.37009 18.24463 -1.15821 1.000 30.09609 142 PRO A N 1
ATOM 830 C CA . PRO A 1 103 ? -8.05587 17.78447 -0.70434 1.000 32.09150 142 PRO A CA 1
ATOM 831 C C . PRO A 1 103 ? -8.20295 16.96681 0.56882 1.000 32.47387 142 PRO A C 1
ATOM 832 O O . PRO A 1 103 ? -8.99180 17.29871 1.45513 1.000 35.43892 142 PRO A O 1
ATOM 836 N N . GLY A 1 104 ? -7.45948 15.87367 0.64225 1.000 29.28891 143 GLY A N 1
ATOM 837 C CA . GLY A 1 104 ? -7.54890 14.98691 1.77676 1.000 28.78885 143 GLY A CA 1
ATOM 838 C C . GLY A 1 104 ? -8.56191 13.87204 1.63984 1.000 26.38243 143 GLY A C 1
ATOM 839 O O . GLY A 1 104 ? -8.54883 12.94571 2.45809 1.000 25.76514 143 GLY A O 1
ATOM 840 N N . ASP A 1 105 ? -9.43887 13.91751 0.63824 1.000 23.56877 144 ASP A N 1
ATOM 841 C CA . ASP A 1 105 ? -10.34016 12.79508 0.41965 1.000 21.97224 144 ASP A CA 1
ATOM 842 C C . ASP A 1 105 ? -9.54952 11.56681 -0.00309 1.000 20.16929 144 ASP A C 1
ATOM 843 O O . ASP A 1 105 ? -8.49236 11.67060 -0.63518 1.000 20.20115 144 ASP A O 1
ATOM 848 N N . ASP A 1 106 ? -10.09407 10.39376 0.32676 1.000 18.29063 145 ASP A N 1
ATOM 849 C CA . ASP A 1 106 ? -9.45846 9.12800 -0.02810 1.000 17.37805 145 ASP A CA 1
ATOM 850 C C . ASP A 1 106 ? -9.09429 9.08500 -1.50463 1.000 17.69398 145 ASP A C 1
ATOM 851 O O . ASP A 1 106 ? -7.98390 8.69834 -1.86360 1.000 16.83698 145 ASP A O 1
ATOM 856 N N . ILE A 1 107 ? -10.04111 9.41706 -2.38230 1.000 16.53789 146 ILE A N 1
ATOM 857 C CA . ILE A 1 107 ? -9.77266 9.25721 -3.81577 1.000 16.49966 146 ILE A CA 1
ATOM 858 C C . ILE A 1 107 ? -8.59552 10.12408 -4.24818 1.000 16.97929 146 ILE A C 1
ATOM 859 O O . ILE A 1 107 ? -7.84751 9.76100 -5.17756 1.000 15.83525 146 ILE A O 1
ATOM 864 N N . VAL A 1 108 ? -8.39855 11.27174 -3.58785 1.000 16.51924 147 VAL A N 1
ATOM 865 C CA . VAL A 1 108 ? -7.29096 12.14990 -3.95297 1.000 16.57654 147 VAL A CA 1
ATOM 866 C C . VAL A 1 108 ? -5.96980 11.52904 -3.53514 1.000 17.48974 147 VAL A C 1
ATOM 867 O O . VAL A 1 108 ? -4.97966 11.58666 -4.27768 1.000 17.42873 147 VAL A O 1
ATOM 871 N N . LEU A 1 109 ? -5.92892 10.89804 -2.35465 1.000 16.69794 148 LEU A N 1
ATOM 872 C CA . LEU A 1 109 ? -4.70026 10.23133 -1.94285 1.000 19.18288 148 LEU A CA 1
ATOM 873 C C . LEU A 1 109 ? -4.38738 9.04287 -2.83797 1.000 18.95343 148 LEU A C 1
ATOM 874 O O . LEU A 1 109 ? -3.21219 8.73716 -3.07294 1.000 19.31628 148 LEU A O 1
ATOM 879 N N . MET A 1 110 ? -5.41772 8.35825 -3.32439 1.000 18.05656 149 MET A N 1
ATOM 880 C CA . MET A 1 110 ? -5.21790 7.27828 -4.28469 1.000 18.07059 149 MET A CA 1
ATOM 881 C C . MET A 1 110 ? -4.65328 7.80960 -5.59128 1.000 15.58285 149 MET A C 1
ATOM 882 O O . MET A 1 110 ? -3.68852 7.25306 -6.13029 1.000 17.57624 149 MET A O 1
ATOM 887 N N . ALA A 1 111 ? -5.23942 8.89485 -6.11275 1.000 16.28646 150 ALA A N 1
ATOM 888 C CA . ALA A 1 111 ? -4.69958 9.51100 -7.32275 1.000 14.49466 150 ALA A CA 1
ATOM 889 C C . ALA A 1 111 ? -3.24667 9.95079 -7.13748 1.000 16.27066 150 ALA A C 1
ATOM 890 O O . ALA A 1 111 ? -2.42330 9.79502 -8.05177 1.000 17.87066 150 ALA A O 1
ATOM 892 N N . GLU A 1 112 ? -2.91270 10.52330 -5.97901 1.000 14.88427 151 GLU A N 1
ATOM 893 C CA . GLU A 1 112 ? -1.54425 11.00523 -5.78264 1.000 17.43762 151 GLU A CA 1
ATOM 894 C C . GLU A 1 112 ? -0.54789 9.85218 -5.75694 1.000 16.40597 151 GLU A C 1
ATOM 895 O O . GLU A 1 112 ? 0.57004 9.96675 -6.29459 1.000 18.53771 151 GLU A O 1
ATOM 901 N N . ALA A 1 113 ? -0.93682 8.72734 -5.15536 1.000 16.77474 152 ALA A N 1
ATOM 902 C CA . ALA A 1 113 ? -0.08652 7.54093 -5.15985 1.000 20.07513 152 ALA A CA 1
ATOM 903 C C . ALA A 1 113 ? 0.07401 6.98334 -6.56877 1.000 19.85082 152 ALA A C 1
ATOM 904 O O . ALA A 1 113 ? 1.17444 6.58392 -6.96284 1.000 20.46586 152 ALA A O 1
ATOM 906 N N . LEU A 1 114 ? -1.02108 6.91689 -7.33118 1.000 16.74561 153 LEU A N 1
ATOM 907 C CA . LEU A 1 114 ? -0.93115 6.41097 -8.69737 1.000 16.41362 153 LEU A CA 1
ATOM 908 C C . LEU A 1 114 ? -0.10791 7.33714 -9.56909 1.000 17.15930 153 LEU A C 1
ATOM 909 O O . LEU A 1 114 ? 0.64648 6.87803 -10.44017 1.000 16.51652 153 LEU A O 1
ATOM 914 N N . GLU A 1 115 ? -0.26751 8.64616 -9.36816 1.000 15.77800 154 GLU A N 1
ATOM 915 C CA . GLU A 1 115 ? 0.51458 9.60077 -10.13754 1.000 17.70906 154 GLU A CA 1
ATOM 916 C C . GLU A 1 115 ? 2.00100 9.46017 -9.83583 1.000 18.03775 154 GLU A C 1
ATOM 917 O O . GLU A 1 115 ? 2.82208 9.49785 -10.75636 1.000 20.08645 154 GLU A O 1
ATOM 923 N N . LYS A 1 116 ? 2.36267 9.26783 -8.56130 1.000 15.00441 155 LYS A N 1
ATOM 924 C CA . LYS A 1 116 ? 3.77345 9.08670 -8.22174 1.000 17.41439 155 LYS A CA 1
ATOM 925 C C . LYS A 1 116 ? 4.35269 7.87571 -8.94583 1.000 19.21099 155 LYS A C 1
ATOM 926 O O . LYS A 1 116 ? 5.44655 7.94449 -9.51630 1.000 20.22229 155 LYS A O 1
ATOM 932 N N . LEU A 1 117 ? 3.61391 6.76975 -8.96578 1.000 17.47043 156 LEU A N 1
ATOM 933 C CA . LEU A 1 117 ? 4.05993 5.57696 -9.67475 1.000 18.40920 156 LEU A CA 1
ATOM 934 C C . LEU A 1 117 ? 4.14737 5.82134 -11.17947 1.000 18.18032 156 LEU A C 1
ATOM 935 O O . LEU A 1 117 ? 5.10552 5.38511 -11.83526 1.000 17.95986 156 LEU A O 1
ATOM 940 N N . PHE A 1 118 ? 3.14580 6.50118 -11.73876 1.000 16.36384 157 PHE A N 1
ATOM 941 C CA . PHE A 1 118 ? 3.17011 6.90897 -13.14248 1.000 15.98059 157 PHE A CA 1
ATOM 942 C C . PHE A 1 118 ? 4.45641 7.66382 -13.47015 1.000 17.70566 157 PHE A C 1
ATOM 943 O O . PHE A 1 118 ? 5.13914 7.36300 -14.45364 1.000 13.33827 157 PHE A O 1
ATOM 951 N N . LEU A 1 119 ? 4.80018 8.65900 -12.65678 1.000 16.35407 158 LEU A N 1
ATOM 952 C CA . LEU A 1 119 ? 6.01991 9.41875 -12.93789 1.000 16.81708 158 LEU A CA 1
ATOM 953 C C . LEU A 1 119 ? 7.26269 8.54540 -12.81085 1.000 18.47748 158 LEU A C 1
ATOM 954 O O . LEU A 1 119 ? 8.19602 8.66593 -13.61781 1.000 18.09113 158 LEU A O 1
ATOM 959 N N . GLN A 1 120 ? 7.29390 7.65404 -11.81800 1.000 17.94122 159 GLN A N 1
ATOM 960 C CA . GLN A 1 120 ? 8.41105 6.71659 -11.71845 1.000 20.47636 159 GLN A CA 1
ATOM 961 C C . GLN A 1 120 ? 8.54208 5.86619 -12.98193 1.000 19.47224 159 GLN A C 1
ATOM 962 O O . GLN A 1 120 ? 9.65890 5.61757 -13.47203 1.000 18.18120 159 GLN A O 1
ATOM 968 N N . LYS A 1 121 ? 7.41353 5.42631 -13.54128 1.000 18.46105 160 LYS A N 1
ATOM 969 C CA . LYS A 1 121 ? 7.47104 4.61305 -14.75657 1.000 16.72396 160 LYS A CA 1
ATOM 970 C C . LYS A 1 121 ? 7.90854 5.44474 -15.95250 1.000 17.68944 160 LYS A C 1
ATOM 971 O O . LYS A 1 121 ? 8.67792 4.96819 -16.80151 1.000 19.76763 160 LYS A O 1
ATOM 977 N N . ILE A 1 122 ? 7.43219 6.69186 -16.03964 1.000 13.78444 161 ILE A N 1
ATOM 978 C CA . ILE A 1 122 ? 7.78769 7.54622 -17.17454 1.000 16.30038 161 ILE A CA 1
ATOM 979 C C . ILE A 1 122 ? 9.27092 7.92132 -17.13455 1.000 16.02801 161 ILE A C 1
ATOM 980 O O . ILE A 1 122 ? 9.89737 8.11486 -18.18881 1.000 16.67266 161 ILE A O 1
ATOM 985 N N . ASN A 1 123 ? 9.85686 7.99652 -15.93439 1.000 17.23923 162 ASN A N 1
ATOM 986 C CA . ASN A 1 123 ? 11.29986 8.22713 -15.80861 1.000 18.39422 162 ASN A CA 1
ATOM 987 C C . ASN A 1 123 ? 12.11792 7.24221 -16.63176 1.000 18.98083 162 ASN A C 1
ATOM 988 O O . ASN A 1 123 ? 13.25286 7.56086 -17.03030 1.000 17.25046 162 ASN A O 1
ATOM 993 N N . GLU A 1 124 ? 11.58618 6.03416 -16.87235 1.000 18.71247 163 GLU A N 1
ATOM 994 C CA . GLU A 1 124 ? 12.32181 4.97944 -17.56556 1.000 22.10162 163 GLU A CA 1
ATOM 995 C C . GLU A 1 124 ? 11.74600 4.66581 -18.94400 1.000 20.00327 163 GLU A C 1
ATOM 996 O O . GLU A 1 124 ? 11.99111 3.58274 -19.48802 1.000 22.70610 163 GLU A O 1
ATOM 1002 N N . LEU A 1 125 ? 11.02587 5.61199 -19.52502 1.000 20.27482 164 LEU A N 1
ATOM 1003 C CA . LEU A 1 125 ? 10.54600 5.49426 -20.89153 1.000 22.66854 164 LEU A CA 1
ATOM 1004 C C . LEU A 1 125 ? 11.71195 5.18983 -21.83099 1.000 22.52161 164 LEU A C 1
ATOM 1005 O O . LEU A 1 125 ? 12.71739 5.91358 -21.81459 1.000 22.63177 164 LEU A O 1
ATOM 1010 N N . PRO A 1 126 ? 11.63658 4.12980 -22.63046 1.000 24.26734 165 PRO A N 1
ATOM 1011 C CA . PRO A 1 126 ? 12.77843 3.75909 -23.47355 1.000 24.88101 165 PRO A CA 1
ATOM 1012 C C . PRO A 1 126 ? 12.94008 4.71083 -24.65161 1.000 27.98904 165 PRO A C 1
ATOM 1013 O O . PRO A 1 126 ?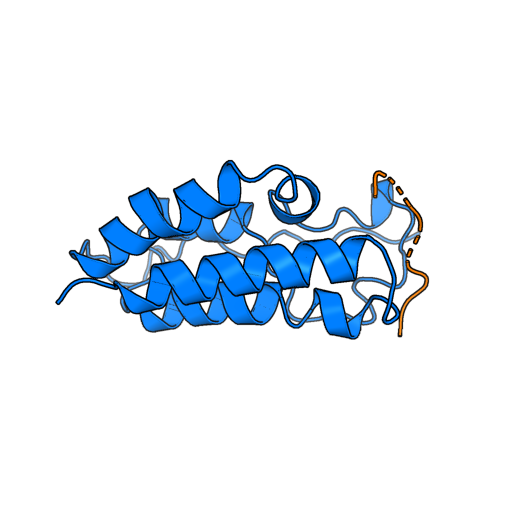 12.05871 5.50428 -24.98742 1.000 26.13694 165 PRO A O 1
ATOM 1017 N N . THR A 1 127 ? 14.10562 4.60706 -25.28873 1.000 32.33130 166 THR A N 1
ATOM 1018 C CA . THR A 1 127 ? 14.51566 5.47692 -26.39579 1.000 34.27423 166 THR A CA 1
ATOM 1019 C C . THR A 1 127 ? 13.48990 5.61359 -27.51796 1.000 36.68606 166 THR A C 1
ATOM 1020 O O . THR A 1 127 ? 13.21655 4.65601 -28.24009 1.000 38.55223 166 THR A O 1
ATOM 1025 N N . SER B 2 2 ? -14.21555 20.92616 -5.94900 1.000 32.27684 1 SER B N 1
ATOM 1026 C CA . SER B 2 2 ? -15.46855 21.63993 -6.16760 1.000 29.96208 1 SER B CA 1
ATOM 1027 C C . SER B 2 2 ? -16.74816 20.79403 -6.04559 1.000 28.33034 1 SER B C 1
ATOM 1028 O O . SER B 2 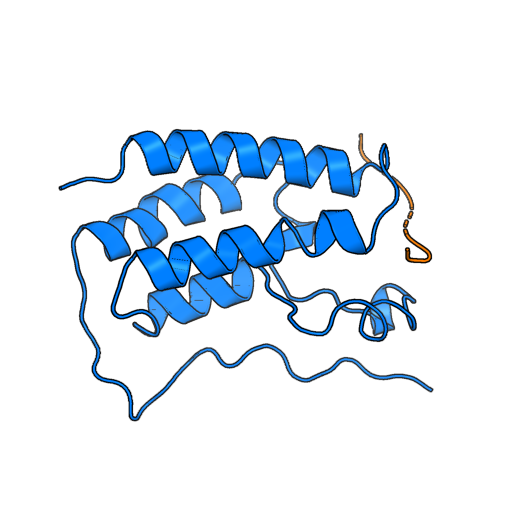2 ? -17.84482 21.35135 -5.99166 1.000 27.85212 1 SER B O 1
ATOM 1031 N N . GLY B 2 3 ? -16.63503 19.46403 -6.00346 1.000 25.12651 2 GLY B N 1
ATOM 1032 C CA . GLY B 2 3 ? -17.79250 18.60078 -6.09144 1.000 23.21023 2 GLY B CA 1
ATOM 1033 C C . GLY B 2 3 ? -18.27177 18.02350 -4.75931 1.000 24.76432 2 GLY B C 1
ATOM 1034 O O . GLY B 2 3 ? -17.70955 18.24558 -3.68884 1.000 25.06284 2 GLY B O 1
ATOM 1035 N N . ARG B 2 4 ? -19.36392 17.26198 -4.86513 1.000 25.10697 3 ARG B N 1
ATOM 1036 C CA . ARG B 2 4 ? -19.95972 16.59177 -3.71710 1.000 28.49513 3 ARG B CA 1
ATOM 1037 C C . ARG B 2 4 ? -18.99583 15.59582 -3.08830 1.000 29.13442 3 ARG B C 1
ATOM 1038 O O . ARG B 2 4 ? -18.99477 15.41752 -1.86281 1.000 31.44111 3 ARG B O 1
ATOM 1046 N N . GLY B 2 5 ? -18.16061 14.95048 -3.89675 1.000 27.57365 4 GLY B N 1
ATOM 1047 C CA . GLY B 2 5 ? -17.19634 13.99509 -3.37119 1.000 28.14161 4 GLY B CA 1
ATOM 1048 C C . GLY B 2 5 ? -17.74929 12.58252 -3.29945 1.000 27.00309 4 GLY B C 1
ATOM 1049 O O . GLY B 2 5 ? -18.93341 12.35105 -3.55885 1.000 27.59350 4 GLY B O 1
ATOM 1064 N N . GLY B 2 7 ? -16.88472 10.12362 -0.64265 1.000 21.54905 6 GLY B N 1
ATOM 1065 C CA . GLY B 2 7 ? -16.78279 9.44715 0.63990 1.000 24.81766 6 GLY B CA 1
ATOM 1066 C C . GLY B 2 7 ? -15.58508 8.51825 0.71465 1.000 24.49557 6 GLY B C 1
ATOM 1067 O O . GLY B 2 7 ? -14.60878 8.67789 -0.02125 1.000 25.15617 6 GLY B O 1
ATOM 1068 N N . GLY B 2 8 ? -15.65629 7.53134 1.59749 1.000 23.08588 7 GLY B N 1
ATOM 1069 C CA . GLY B 2 8 ? -14.50027 6.69716 1.88489 1.000 20.86091 7 GLY B CA 1
ATOM 1070 C C . GLY B 2 8 ? -14.21181 5.65196 0.82874 1.000 20.76033 7 GLY B C 1
ATOM 1071 O O . GLY B 2 8 ? -15.11670 5.12597 0.19885 1.000 21.27794 7 GLY B O 1
ATOM 1086 N N . GLY B 2 10 ? -11.72382 3.08016 1.58376 1.000 20.58495 9 GLY B N 1
ATOM 1087 C CA . GLY B 2 10 ? -10.96946 2.01378 2.21495 1.000 22.02041 9 GLY B CA 1
ATOM 1088 C C . GLY B 2 10 ? -9.56514 2.36719 2.65809 1.000 25.78471 9 GLY B C 1
ATOM 1089 O O . GLY B 2 10 ? -8.73373 1.47865 2.85637 1.000 29.05614 9 GLY B O 1
ATOM 1090 N N . LEU B 2 11 ? -9.29596 3.65857 2.82705 1.000 27.14848 10 LEU B N 1
ATOM 1091 C CA . LEU B 2 11 ? -7.99910 4.10657 3.33790 1.000 30.49162 10 LEU B CA 1
ATOM 1092 C C . LEU B 2 11 ? -8.06641 4.41964 4.84032 1.000 33.90757 10 LEU B C 1
ATOM 1093 O O . LEU B 2 11 ? -9.14810 4.45469 5.43627 1.000 34.05433 10 LEU B O 1
#

B-factor: mean 20.57, std 6.08, range [11.8, 47.08]

Organism: Homo sapiens (NCBI:txid9606)

Solvent-accessible surface area: 7779 Å² total

CATH classification: 1.20.920.10